Protein AF-A0A524KHN9-F1 (afdb_monomer)

Structure (mmCIF, N/CA/C/O backbone):
data_AF-A0A524KHN9-F1
#
_entry.id   AF-A0A524KHN9-F1
#
loop_
_atom_site.group_PDB
_atom_site.id
_atom_site.type_symbol
_atom_site.label_atom_id
_atom_site.label_alt_id
_atom_site.label_comp_id
_atom_site.label_asym_id
_atom_site.label_entity_id
_atom_site.label_seq_id
_atom_site.pdbx_PDB_ins_code
_atom_site.Cartn_x
_atom_site.Cartn_y
_atom_site.Cartn_z
_atom_site.occupancy
_atom_site.B_iso_or_equiv
_atom_site.auth_seq_id
_atom_site.auth_comp_id
_atom_site.auth_asym_id
_atom_site.auth_atom_id
_atom_site.pdbx_PDB_model_num
ATOM 1 N N . MET A 1 1 ? -9.307 0.986 15.082 1.00 82.25 1 MET A N 1
ATOM 2 C CA . MET A 1 1 ? -8.069 1.544 14.512 1.00 82.25 1 MET A CA 1
ATOM 3 C C . MET A 1 1 ? -7.538 0.582 13.464 1.00 82.25 1 MET A C 1
ATOM 5 O O . MET A 1 1 ? -7.336 -0.585 13.790 1.00 82.25 1 MET A O 1
ATOM 9 N N . ARG A 1 2 ? -7.388 1.041 12.221 1.00 91.31 2 ARG A N 1
ATOM 10 C CA . ARG A 1 2 ? -6.855 0.262 11.091 1.00 91.31 2 ARG A CA 1
ATOM 11 C C . ARG A 1 2 ? -5.414 0.688 10.827 1.00 91.31 2 ARG A C 1
ATOM 13 O O . ARG A 1 2 ? -5.099 1.869 10.933 1.00 91.31 2 ARG A O 1
ATOM 20 N N . HIS A 1 3 ? -4.550 -0.256 10.469 1.00 95.94 3 HIS A N 1
ATOM 21 C CA . HIS A 1 3 ? -3.172 0.040 10.072 1.00 95.94 3 HIS A CA 1
ATOM 22 C C . HIS A 1 3 ? -2.970 -0.357 8.617 1.00 95.94 3 HIS A C 1
ATOM 24 O O . HIS A 1 3 ? -3.174 -1.515 8.248 1.00 95.94 3 HIS A O 1
ATOM 30 N N . VAL A 1 4 ? -2.589 0.617 7.801 1.00 97.44 4 VAL A N 1
ATOM 31 C CA . VAL A 1 4 ? -2.214 0.446 6.405 1.00 97.44 4 VAL A CA 1
ATOM 32 C C . VAL A 1 4 ? -0.697 0.518 6.290 1.00 97.44 4 VAL A C 1
ATOM 34 O O . VAL A 1 4 ? -0.085 1.512 6.672 1.00 97.44 4 VAL A O 1
ATOM 37 N N . PHE A 1 5 ? -0.086 -0.525 5.747 1.00 96.56 5 PHE A N 1
ATOM 38 C CA . PHE A 1 5 ? 1.338 -0.551 5.440 1.00 96.56 5 PHE A CA 1
ATOM 39 C C . PHE A 1 5 ? 1.532 -0.472 3.933 1.00 96.56 5 PHE A C 1
ATOM 41 O O . PHE A 1 5 ? 0.926 -1.244 3.186 1.00 96.56 5 PHE A O 1
ATOM 48 N N . VAL A 1 6 ? 2.381 0.450 3.494 1.00 95.25 6 VAL A N 1
ATOM 49 C CA . VAL A 1 6 ? 2.719 0.633 2.084 1.00 95.25 6 VAL A CA 1
ATOM 50 C C . VAL A 1 6 ? 4.188 0.297 1.900 1.00 95.25 6 VAL A C 1
ATOM 52 O O . VAL A 1 6 ? 5.052 0.897 2.539 1.00 95.25 6 VAL A O 1
ATOM 55 N N . CYS A 1 7 ? 4.493 -0.660 1.021 1.00 91.94 7 CYS A N 1
ATOM 56 C CA . CYS A 1 7 ? 5.884 -0.957 0.713 1.00 91.94 7 CYS A CA 1
ATOM 57 C C . CYS A 1 7 ? 6.482 0.224 -0.057 1.00 91.94 7 CYS A C 1
ATOM 59 O O . CYS A 1 7 ? 6.121 0.483 -1.204 1.00 91.94 7 CYS A O 1
ATOM 61 N N . THR A 1 8 ? 7.431 0.917 0.557 1.00 88.25 8 THR A N 1
ATOM 62 C CA . THR A 1 8 ? 8.102 2.091 -0.008 1.00 88.25 8 THR A CA 1
ATOM 63 C C . THR A 1 8 ? 9.591 1.812 -0.200 1.00 88.25 8 THR A C 1
ATOM 65 O O . THR A 1 8 ? 10.412 2.711 -0.117 1.00 88.25 8 THR A O 1
ATOM 68 N N . THR A 1 9 ? 9.974 0.549 -0.402 1.00 83.00 9 THR A N 1
ATOM 69 C CA . THR A 1 9 ? 11.387 0.155 -0.576 1.00 83.00 9 THR A CA 1
ATOM 70 C C . THR A 1 9 ? 12.029 0.957 -1.698 1.00 83.00 9 THR A C 1
ATOM 72 O O . THR A 1 9 ? 11.509 0.905 -2.810 1.00 83.00 9 THR A O 1
ATOM 75 N N . GLU A 1 10 ? 13.142 1.641 -1.412 1.00 69.62 10 GLU A N 1
ATOM 76 C CA . GLU A 1 10 ? 13.840 2.592 -2.300 1.00 69.62 10 GLU A CA 1
ATOM 77 C C . GLU A 1 10 ? 13.164 3.965 -2.471 1.00 69.62 10 GLU A C 1
ATOM 79 O O . GLU A 1 10 ? 13.675 4.816 -3.197 1.00 69.62 10 GLU A O 1
ATOM 84 N N . TYR A 1 11 ? 12.057 4.231 -1.774 1.00 68.69 11 TYR A N 1
ATOM 85 C CA . TYR A 1 11 ? 11.446 5.556 -1.698 1.00 68.69 11 TYR A CA 1
ATOM 86 C C . TYR A 1 11 ? 12.080 6.378 -0.574 1.00 68.69 11 TYR A C 1
ATOM 88 O O . TYR A 1 11 ? 12.091 5.947 0.578 1.00 68.69 11 TYR A O 1
ATOM 96 N N . GLY A 1 12 ? 12.598 7.567 -0.891 1.00 60.94 12 GLY A N 1
ATOM 97 C CA . GLY A 1 12 ? 13.193 8.465 0.108 1.00 60.94 12 GLY A CA 1
ATOM 98 C C . GLY A 1 12 ? 14.474 7.940 0.778 1.00 60.94 12 GLY A C 1
ATOM 99 O O . GLY A 1 12 ? 14.914 8.516 1.771 1.00 60.94 12 GLY A O 1
ATOM 100 N N . ASP A 1 13 ? 15.083 6.865 0.256 1.00 61.19 13 ASP A N 1
ATOM 101 C CA . ASP A 1 13 ? 16.325 6.292 0.785 1.00 61.19 13 ASP A CA 1
ATOM 102 C C . ASP A 1 13 ? 17.510 7.275 0.683 1.00 61.19 13 ASP A C 1
ATOM 104 O O . ASP A 1 13 ? 17.705 7.990 -0.301 1.00 61.19 13 ASP A O 1
ATOM 108 N N . HIS A 1 14 ? 18.379 7.251 1.693 1.00 51.44 14 HIS A N 1
ATOM 109 C CA . HIS A 1 14 ? 19.582 8.090 1.782 1.00 51.44 14 HIS A CA 1
ATOM 110 C C . HIS A 1 14 ? 20.693 7.675 0.794 1.00 51.44 14 HIS A C 1
ATOM 112 O O . HIS A 1 14 ? 21.689 8.384 0.636 1.00 51.44 14 HIS A O 1
ATOM 118 N N . TRP A 1 15 ? 20.528 6.559 0.074 1.00 54.41 15 TRP A N 1
ATOM 119 C CA . TRP A 1 15 ? 21.420 6.147 -1.009 1.00 54.41 15 TRP A CA 1
ATOM 120 C C . TRP A 1 15 ? 20.982 6.769 -2.350 1.00 54.41 15 TRP A C 1
ATOM 122 O O . TRP A 1 15 ? 20.526 6.105 -3.287 1.00 54.41 15 TRP A O 1
ATOM 132 N N . SER A 1 16 ? 21.145 8.090 -2.445 1.00 56.38 16 SER A N 1
ATOM 133 C CA . SER A 1 16 ? 20.691 8.932 -3.566 1.00 56.38 16 SER A CA 1
ATOM 134 C C . SER A 1 16 ? 21.113 8.434 -4.958 1.00 56.38 16 SER A C 1
ATOM 136 O O . SER A 1 16 ? 20.368 8.570 -5.928 1.00 56.38 16 SER A O 1
ATOM 138 N N . LYS A 1 17 ? 22.284 7.794 -5.072 1.00 56.81 17 LYS A N 1
ATOM 139 C CA . LYS A 1 17 ? 22.826 7.298 -6.350 1.00 56.81 17 LYS A CA 1
ATOM 140 C C . LYS A 1 17 ? 22.075 6.085 -6.914 1.00 56.81 17 LYS A C 1
ATOM 142 O O . LYS A 1 17 ? 21.927 5.990 -8.131 1.00 56.81 17 LYS A O 1
ATOM 147 N N . THR A 1 18 ? 21.598 5.167 -6.068 1.00 58.97 18 THR A N 1
ATOM 148 C CA . THR A 1 18 ? 20.821 4.000 -6.544 1.00 58.97 18 THR A CA 1
ATOM 149 C C . THR A 1 18 ? 19.427 4.431 -6.943 1.00 58.97 18 THR A C 1
ATOM 151 O O . THR A 1 18 ? 18.998 4.032 -8.020 1.00 58.97 18 THR A O 1
ATOM 154 N N . ILE A 1 19 ? 18.776 5.300 -6.159 1.00 57.84 19 ILE A N 1
ATOM 155 C CA . ILE A 1 19 ? 17.464 5.860 -6.511 1.00 57.84 19 ILE A CA 1
ATOM 156 C C . ILE A 1 19 ? 17.533 6.565 -7.861 1.00 57.84 19 ILE A C 1
ATOM 158 O O . ILE A 1 19 ? 16.754 6.238 -8.744 1.00 57.84 19 ILE A O 1
ATOM 162 N N . ALA A 1 20 ? 18.491 7.475 -8.066 1.00 62.47 20 ALA A N 1
ATOM 163 C CA . ALA A 1 20 ? 18.591 8.230 -9.314 1.00 62.47 20 ALA A CA 1
ATOM 164 C C . ALA A 1 20 ? 18.790 7.318 -10.536 1.00 62.47 20 ALA A C 1
ATOM 166 O O . ALA A 1 20 ? 18.097 7.466 -11.540 1.00 62.47 20 ALA A O 1
ATOM 167 N N . LYS A 1 21 ? 19.686 6.325 -10.438 1.00 63.94 21 LYS A N 1
ATOM 168 C CA . LYS A 1 21 ? 19.916 5.342 -11.510 1.00 63.94 21 LYS A CA 1
ATOM 169 C C . LYS A 1 21 ? 18.649 4.544 -11.829 1.00 63.94 21 LYS A C 1
ATOM 171 O O . LYS A 1 21 ? 18.342 4.296 -12.991 1.00 63.94 21 LYS A O 1
ATOM 176 N N . LYS A 1 22 ? 17.921 4.147 -10.790 1.00 64.62 22 LYS A N 1
ATOM 177 C CA . LYS A 1 22 ? 16.726 3.313 -10.872 1.00 64.62 22 LYS A CA 1
ATOM 178 C C . LYS A 1 22 ? 15.488 4.081 -11.341 1.00 64.62 22 LYS A C 1
ATOM 180 O O . LYS A 1 22 ? 14.743 3.562 -12.161 1.00 64.62 22 LYS A O 1
ATOM 185 N N . ALA A 1 23 ? 15.297 5.317 -10.892 1.00 65.50 23 ALA A N 1
ATOM 186 C CA . ALA A 1 23 ? 14.248 6.215 -11.365 1.00 65.50 23 ALA A CA 1
ATOM 187 C C . ALA A 1 23 ? 14.487 6.627 -12.824 1.00 65.50 23 ALA A C 1
ATOM 189 O O . ALA A 1 23 ? 13.556 6.609 -13.622 1.00 65.50 23 ALA A O 1
ATOM 190 N N . ALA A 1 24 ? 15.739 6.905 -13.206 1.00 66.38 24 ALA A N 1
ATOM 191 C CA . AL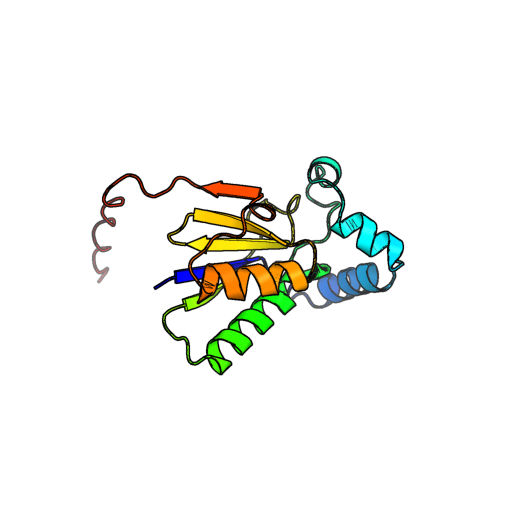A A 1 24 ? 16.101 7.152 -14.600 1.00 66.38 24 ALA A CA 1
ATOM 192 C C . ALA A 1 24 ? 15.819 5.932 -15.488 1.00 66.38 24 ALA A C 1
ATOM 194 O O . ALA A 1 24 ? 15.330 6.096 -16.599 1.00 66.38 24 ALA A O 1
ATOM 195 N N . GLN A 1 25 ? 16.067 4.714 -14.992 1.00 68.44 25 GLN A N 1
ATOM 196 C CA . GLN A 1 25 ? 15.710 3.488 -15.704 1.00 68.44 25 GLN A CA 1
ATOM 197 C C . GLN A 1 25 ? 14.197 3.399 -15.950 1.00 68.44 25 GLN A C 1
ATOM 199 O O . GLN A 1 25 ? 13.801 3.092 -17.065 1.00 68.44 25 GLN A O 1
ATOM 204 N N . VAL A 1 26 ? 13.363 3.716 -14.953 1.00 68.75 26 VAL A N 1
ATOM 205 C CA . VAL A 1 26 ? 11.894 3.738 -15.105 1.00 68.75 26 VAL A CA 1
ATOM 206 C C . VAL A 1 26 ? 11.432 4.840 -16.057 1.00 68.75 26 VAL A C 1
ATOM 208 O O . VAL A 1 26 ? 10.568 4.604 -16.897 1.00 68.75 26 VAL A O 1
ATOM 211 N N . ALA A 1 27 ? 12.009 6.037 -15.951 1.00 69.88 27 ALA A N 1
ATOM 212 C CA . ALA A 1 27 ? 11.663 7.175 -16.799 1.00 69.88 27 ALA A CA 1
ATOM 213 C C . ALA A 1 27 ? 12.094 6.982 -18.263 1.00 69.88 27 ALA A C 1
ATOM 215 O O . ALA A 1 27 ? 11.446 7.504 -19.163 1.00 69.88 27 ALA A O 1
ATOM 216 N N . ALA A 1 28 ? 13.172 6.231 -18.503 1.00 76.25 28 ALA A N 1
ATOM 217 C CA . ALA A 1 28 ? 13.667 5.911 -19.839 1.00 76.25 28 ALA A CA 1
ATOM 218 C C . ALA A 1 28 ? 12.878 4.787 -20.534 1.00 76.25 28 ALA A C 1
ATOM 220 O O . ALA A 1 28 ? 13.078 4.555 -21.726 1.00 76.25 28 ALA A O 1
ATOM 221 N N . MET A 1 29 ? 12.005 4.075 -19.814 1.00 74.88 29 MET A N 1
ATOM 222 C CA . MET A 1 29 ? 11.137 3.060 -20.409 1.00 74.88 29 MET A CA 1
ATOM 223 C C . MET A 1 29 ? 10.003 3.720 -21.187 1.00 74.88 29 MET A C 1
ATOM 225 O O . MET A 1 29 ? 9.421 4.714 -20.738 1.00 74.88 29 MET A O 1
ATOM 229 N N . SER A 1 30 ? 9.652 3.131 -22.333 1.00 80.69 30 SER A N 1
ATOM 230 C CA . SER A 1 30 ? 8.452 3.539 -23.056 1.00 80.69 30 SER A CA 1
ATOM 231 C C . SER A 1 30 ? 7.215 3.345 -22.172 1.00 80.69 30 SER A C 1
ATOM 233 O O . SER A 1 30 ? 7.207 2.539 -21.236 1.00 80.69 30 SER A O 1
ATOM 235 N N . GLU A 1 31 ? 6.158 4.108 -22.438 1.00 75.44 31 GLU A N 1
ATOM 236 C CA . GLU A 1 31 ? 4.893 3.950 -21.719 1.00 75.44 31 GLU A CA 1
ATOM 237 C C . GLU A 1 31 ? 4.319 2.538 -21.885 1.00 75.44 31 GLU A C 1
ATOM 239 O O . GLU A 1 31 ? 3.844 1.960 -20.909 1.00 75.44 31 GLU A O 1
ATOM 244 N N . GLU A 1 32 ? 4.456 1.959 -23.080 1.00 76.25 32 GLU A N 1
ATOM 245 C CA . GLU A 1 32 ? 4.062 0.582 -23.376 1.00 76.25 32 GLU A CA 1
ATOM 246 C C . GLU A 1 32 ? 4.868 -0.427 -22.550 1.00 76.25 32 GLU A C 1
ATOM 248 O O . GLU A 1 32 ? 4.283 -1.295 -21.904 1.00 76.25 32 GLU A O 1
ATOM 253 N N . ASP A 1 33 ? 6.196 -0.283 -22.493 1.00 72.88 33 ASP A N 1
ATOM 254 C CA . ASP A 1 33 ? 7.042 -1.160 -21.684 1.00 72.88 33 ASP A CA 1
ATOM 255 C C . ASP A 1 33 ? 6.676 -1.037 -20.208 1.00 72.88 33 ASP A C 1
ATOM 257 O O . ASP A 1 33 ? 6.440 -2.041 -19.539 1.00 72.88 33 ASP A O 1
ATOM 261 N N . ARG A 1 34 ? 6.556 0.190 -19.687 1.00 71.94 34 ARG A N 1
ATOM 262 C CA . ARG A 1 34 ? 6.160 0.432 -18.295 1.00 71.94 34 ARG A CA 1
ATOM 263 C C . ARG A 1 34 ? 4.802 -0.203 -17.988 1.00 71.94 34 ARG A C 1
ATOM 265 O O . ARG A 1 34 ? 4.678 -0.888 -16.975 1.00 71.94 34 ARG A O 1
ATOM 272 N N . ALA A 1 35 ? 3.812 -0.034 -18.862 1.00 73.38 35 ALA A N 1
ATOM 273 C CA . ALA A 1 35 ? 2.492 -0.640 -18.713 1.00 73.38 35 ALA A CA 1
ATOM 274 C C . ALA A 1 35 ? 2.557 -2.174 -18.744 1.00 73.38 35 ALA A C 1
ATOM 276 O O . ALA A 1 35 ? 1.941 -2.839 -17.907 1.00 73.38 35 ALA A O 1
ATOM 277 N N . LYS A 1 36 ? 3.350 -2.751 -19.651 1.00 71.75 36 LYS A N 1
ATOM 278 C CA . LYS A 1 36 ? 3.587 -4.195 -19.733 1.00 71.75 36 LYS A CA 1
ATOM 279 C C . LYS A 1 36 ? 4.230 -4.734 -18.457 1.00 71.75 36 LYS A C 1
ATOM 281 O O . LYS A 1 36 ? 3.768 -5.735 -17.928 1.00 71.75 36 LYS A O 1
ATOM 286 N N . PHE A 1 37 ? 5.231 -4.047 -17.910 1.00 69.75 37 PHE A N 1
ATOM 287 C CA . PHE A 1 37 ? 5.861 -4.434 -16.646 1.00 69.75 37 PHE A CA 1
ATOM 288 C C . PHE A 1 37 ? 4.911 -4.327 -15.447 1.00 69.75 37 PHE A C 1
ATOM 290 O O . PHE A 1 37 ? 4.930 -5.206 -14.593 1.00 69.75 37 PHE A O 1
ATOM 297 N N . MET A 1 38 ? 4.067 -3.292 -15.373 1.00 70.06 38 MET A N 1
ATOM 298 C CA . MET A 1 38 ? 3.093 -3.138 -14.278 1.00 70.06 38 MET A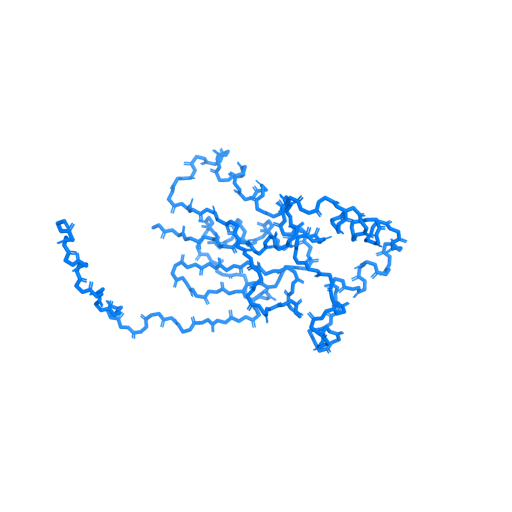 CA 1
ATOM 299 C C . MET A 1 38 ? 1.946 -4.157 -14.359 1.00 70.06 38 MET A C 1
ATOM 301 O O . MET A 1 38 ? 1.425 -4.597 -13.331 1.00 70.06 38 MET A O 1
ATOM 305 N N . SER A 1 39 ? 1.560 -4.550 -15.575 1.00 71.44 39 SER A N 1
ATOM 306 C CA . SER A 1 39 ? 0.501 -5.533 -15.833 1.00 71.44 39 SER A CA 1
ATOM 307 C C . SER A 1 39 ? 0.991 -6.983 -15.876 1.00 71.44 39 SER A C 1
ATOM 309 O O . SER A 1 39 ? 0.160 -7.891 -15.781 1.00 71.44 39 SER A O 1
ATOM 311 N N . ALA A 1 40 ? 2.308 -7.213 -15.944 1.00 68.38 40 ALA A N 1
ATOM 312 C CA . ALA A 1 40 ? 2.900 -8.543 -16.020 1.00 68.38 40 ALA A CA 1
ATOM 313 C C . ALA A 1 40 ? 2.443 -9.441 -14.853 1.00 68.38 40 ALA A C 1
ATOM 315 O O . ALA A 1 40 ? 2.239 -8.974 -13.727 1.00 68.38 40 ALA A O 1
ATOM 316 N N . PRO A 1 41 ? 2.213 -10.739 -15.091 1.00 69.69 41 PRO A N 1
ATOM 317 C CA . PRO A 1 41 ? 1.848 -11.672 -14.036 1.00 69.69 41 PRO A CA 1
ATOM 318 C C . PRO A 1 41 ? 3.024 -11.900 -13.076 1.00 69.69 41 PRO A C 1
ATOM 320 O O . PRO A 1 41 ? 4.190 -11.821 -13.452 1.00 69.69 41 PRO A O 1
ATOM 323 N N . ALA A 1 42 ? 2.725 -12.248 -11.822 1.00 66.69 42 ALA A N 1
ATOM 324 C CA . ALA A 1 42 ? 3.733 -12.424 -10.771 1.00 66.69 42 ALA A CA 1
ATOM 325 C C . ALA A 1 42 ? 4.848 -13.427 -11.133 1.00 66.69 42 ALA A C 1
ATOM 327 O O . ALA A 1 42 ? 5.991 -13.279 -10.706 1.00 66.69 42 ALA A O 1
ATOM 328 N N . GLN A 1 43 ? 4.533 -14.429 -11.953 1.00 66.44 43 GLN A N 1
ATOM 329 C CA . GLN A 1 43 ? 5.466 -15.439 -12.451 1.00 66.44 43 GLN A CA 1
ATOM 330 C C . GLN A 1 43 ? 6.562 -14.845 -13.348 1.00 66.44 43 GLN A C 1
ATOM 332 O O . GLN A 1 43 ? 7.682 -15.344 -13.349 1.00 66.44 43 GLN A O 1
ATOM 337 N N . GLU A 1 44 ? 6.277 -13.760 -14.067 1.00 63.84 44 GLU A N 1
ATOM 338 C CA . GLU A 1 44 ? 7.269 -13.056 -14.893 1.00 63.84 44 GLU A CA 1
ATOM 339 C C . GLU A 1 44 ? 8.195 -12.164 -14.050 1.00 63.84 44 GLU A C 1
ATOM 341 O O . GLU A 1 44 ? 9.265 -11.756 -14.498 1.00 63.84 44 GLU A O 1
ATOM 346 N N . HIS A 1 45 ? 7.845 -11.941 -12.781 1.00 60.53 45 HIS A N 1
ATOM 347 C CA . HIS A 1 45 ? 8.681 -11.265 -11.791 1.00 60.53 45 HIS A CA 1
ATOM 348 C C . HIS A 1 45 ? 9.475 -12.244 -10.895 1.00 60.53 45 HIS A C 1
ATOM 350 O O . HIS A 1 45 ? 10.062 -11.825 -9.892 1.00 60.53 45 HIS A O 1
ATOM 356 N N . ALA A 1 46 ? 9.504 -13.541 -11.235 1.00 48.44 46 ALA A N 1
ATOM 357 C CA . ALA 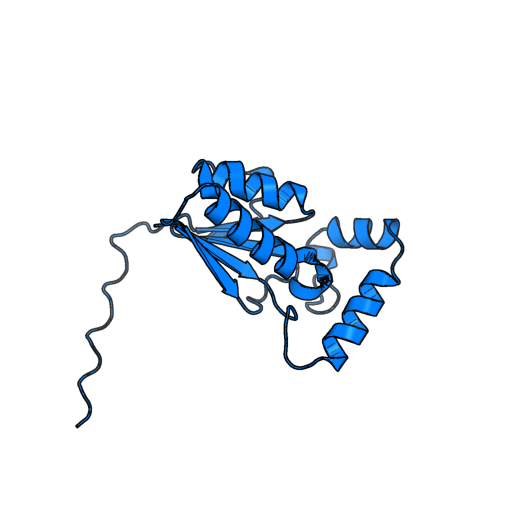A 1 46 ? 10.011 -14.620 -10.377 1.00 48.44 46 ALA A CA 1
ATOM 358 C C . ALA A 1 46 ? 11.505 -14.537 -10.018 1.00 48.44 46 ALA A C 1
ATOM 360 O O . ALA A 1 46 ? 11.900 -15.050 -8.976 1.00 48.44 46 ALA A O 1
ATOM 361 N N . ASP A 1 47 ? 12.334 -13.837 -10.796 1.00 53.31 47 ASP A N 1
ATOM 362 C CA . ASP A 1 47 ? 13.762 -13.682 -10.478 1.00 53.31 47 ASP A CA 1
ATOM 363 C C . ASP A 1 47 ? 14.062 -12.671 -9.359 1.00 53.31 47 ASP A C 1
ATOM 365 O O . ASP A 1 47 ? 15.215 -12.287 -9.166 1.00 53.31 47 ASP A O 1
ATOM 369 N N . GLY A 1 48 ? 13.040 -12.215 -8.621 1.00 45.12 48 GLY A N 1
ATOM 370 C CA . GLY A 1 48 ? 13.146 -11.512 -7.330 1.00 45.12 48 GLY A CA 1
ATOM 371 C C . GLY A 1 48 ? 13.746 -10.098 -7.368 1.00 45.12 48 GLY A C 1
ATOM 372 O O . GLY A 1 48 ? 13.462 -9.290 -6.486 1.00 45.12 48 GLY A O 1
ATOM 373 N N . HIS A 1 49 ? 14.514 -9.795 -8.414 1.00 49.28 49 HIS A N 1
ATOM 374 C CA . HIS A 1 49 ? 15.261 -8.566 -8.673 1.00 49.28 49 HIS A CA 1
ATOM 375 C C . HIS A 1 49 ? 15.042 -8.021 -10.097 1.00 49.28 49 HIS A C 1
ATOM 377 O O . HIS A 1 49 ? 15.571 -6.963 -10.428 1.00 49.28 49 HIS A O 1
ATOM 383 N N . ARG A 1 50 ? 14.286 -8.732 -10.953 1.00 47.84 50 ARG A N 1
ATOM 384 C CA . ARG A 1 50 ? 13.934 -8.271 -12.314 1.00 47.84 50 ARG A CA 1
ATOM 385 C C . ARG A 1 50 ? 12.666 -7.403 -12.367 1.00 47.84 50 ARG A C 1
ATOM 387 O O . ARG A 1 50 ? 12.402 -6.801 -13.400 1.00 47.84 50 ARG A O 1
ATOM 394 N N . GLY A 1 51 ? 11.900 -7.318 -11.277 1.00 54.41 51 GLY A N 1
ATOM 395 C CA . GLY A 1 51 ? 10.771 -6.392 -11.139 1.00 54.41 51 GLY A CA 1
ATOM 396 C C . GLY A 1 51 ? 11.197 -5.074 -10.495 1.00 54.41 51 GLY A C 1
ATOM 397 O O . GLY A 1 51 ? 12.109 -5.054 -9.669 1.00 54.41 51 GLY A O 1
ATOM 398 N N . LEU A 1 52 ? 10.541 -3.971 -10.858 1.00 62.97 52 LEU A N 1
ATOM 399 C CA . LEU A 1 52 ? 10.752 -2.694 -10.182 1.00 62.97 52 LEU A CA 1
ATOM 400 C C . LEU A 1 52 ? 10.281 -2.801 -8.723 1.00 62.97 52 LEU A C 1
ATOM 402 O O . LEU A 1 52 ? 9.179 -3.276 -8.444 1.00 62.97 52 LEU A O 1
ATOM 406 N N . HIS A 1 53 ? 11.115 -2.362 -7.781 1.00 77.44 53 HIS A N 1
ATOM 407 C CA . HIS A 1 53 ? 10.747 -2.309 -6.370 1.00 77.44 53 HIS A CA 1
ATOM 408 C C . HIS A 1 53 ? 9.586 -1.326 -6.166 1.00 77.44 53 HIS A C 1
ATOM 410 O O . HIS A 1 53 ? 9.387 -0.393 -6.948 1.00 77.44 53 HIS A O 1
ATOM 416 N N . CYS A 1 54 ? 8.807 -1.516 -5.097 1.00 83.06 54 CYS A N 1
ATOM 417 C CA . CYS A 1 54 ? 7.606 -0.709 -4.874 1.00 83.06 54 CYS A CA 1
ATOM 418 C C . CYS A 1 54 ? 7.920 0.798 -4.817 1.00 83.06 54 CYS A C 1
ATOM 420 O O . CYS A 1 54 ? 7.153 1.587 -5.349 1.00 83.06 54 CYS A O 1
ATOM 422 N N . GLY A 1 55 ? 9.058 1.219 -4.254 1.00 77.06 55 GLY A N 1
ATOM 423 C CA . GLY A 1 55 ? 9.456 2.632 -4.240 1.00 77.06 55 GLY A CA 1
ATOM 424 C C . GLY A 1 55 ? 9.990 3.175 -5.569 1.00 77.06 55 GLY A C 1
ATOM 425 O O . GLY A 1 55 ? 10.022 4.387 -5.732 1.00 77.06 55 GLY A O 1
ATOM 426 N N . GLN A 1 56 ? 10.349 2.323 -6.537 1.00 74.94 56 GLN A N 1
ATOM 427 C CA . GLN A 1 56 ? 10.692 2.757 -7.902 1.00 74.94 56 GLN A CA 1
ATOM 428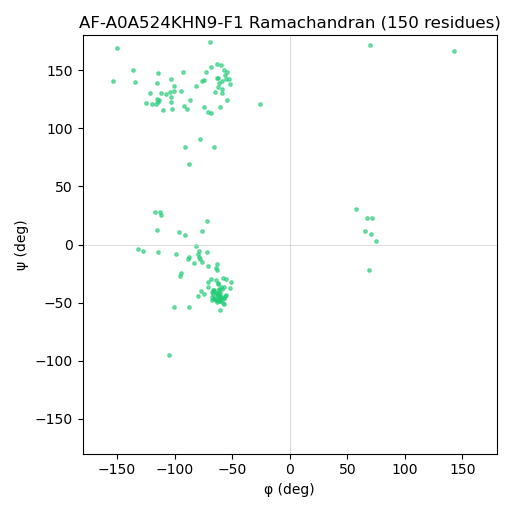 C C . GLN A 1 56 ? 9.465 2.952 -8.796 1.00 74.94 56 GLN A C 1
ATOM 430 O O . GLN A 1 56 ? 9.580 3.510 -9.883 1.00 74.94 56 GLN A O 1
ATOM 435 N N . THR A 1 57 ? 8.321 2.411 -8.385 1.00 78.00 57 THR A N 1
ATOM 436 C CA . THR A 1 57 ? 7.063 2.480 -9.127 1.00 78.00 57 THR A CA 1
ATOM 437 C C . THR A 1 57 ? 6.151 3.494 -8.459 1.00 78.00 57 THR A C 1
ATOM 439 O O . THR A 1 57 ? 6.269 4.684 -8.725 1.00 78.00 57 THR A O 1
ATOM 442 N N . MET A 1 58 ? 5.258 3.046 -7.578 1.00 86.12 58 MET A N 1
ATOM 443 C CA . MET A 1 58 ? 4.184 3.888 -7.040 1.00 86.12 58 MET A CA 1
ATOM 444 C C . MET A 1 58 ? 4.117 3.893 -5.513 1.00 86.12 58 MET A C 1
ATOM 446 O O . MET A 1 58 ? 3.342 4.649 -4.948 1.00 86.12 58 MET A O 1
ATOM 450 N N . GLY A 1 59 ? 4.916 3.084 -4.814 1.00 89.50 59 GLY A N 1
ATOM 451 C CA . GLY A 1 59 ? 4.811 2.876 -3.366 1.00 89.50 59 GLY A CA 1
ATOM 452 C C . GLY A 1 59 ? 4.886 4.170 -2.559 1.00 89.50 59 GLY A C 1
ATOM 453 O O . GLY A 1 59 ? 4.073 4.384 -1.666 1.00 89.50 59 GLY A O 1
ATOM 454 N N . GLY A 1 60 ? 5.809 5.065 -2.909 1.00 89.69 60 GLY A N 1
ATOM 455 C CA . GLY A 1 60 ? 5.897 6.380 -2.274 1.00 89.69 60 GLY A CA 1
ATOM 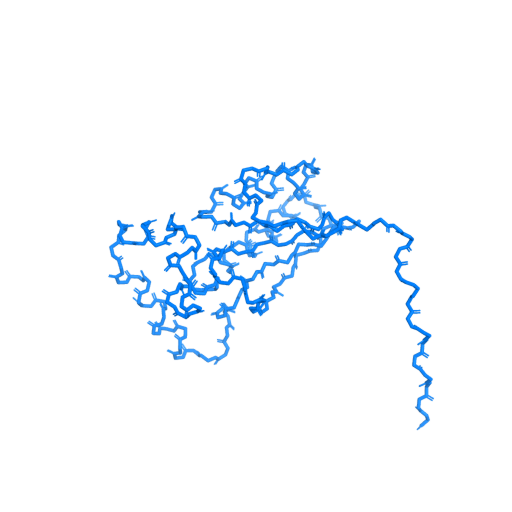456 C C . GLY A 1 60 ? 4.703 7.286 -2.552 1.00 89.69 60 GLY A C 1
ATOM 457 O O . GLY A 1 60 ? 4.124 7.838 -1.622 1.00 89.69 60 GLY A O 1
ATOM 458 N N . GLY A 1 61 ? 4.277 7.361 -3.817 1.00 90.88 61 GLY A N 1
ATOM 459 C CA . GLY A 1 61 ? 3.096 8.134 -4.207 1.00 90.88 61 GLY A CA 1
ATOM 460 C C . GLY A 1 61 ? 1.817 7.627 -3.537 1.00 90.88 61 GLY A C 1
ATOM 461 O O . GLY A 1 61 ? 1.016 8.424 -3.064 1.00 90.88 61 GLY A O 1
ATOM 462 N N . ILE A 1 62 ? 1.652 6.306 -3.406 1.00 95.69 62 ILE A N 1
ATOM 463 C CA . ILE A 1 62 ? 0.536 5.691 -2.671 1.00 95.69 62 ILE A CA 1
ATOM 464 C C . ILE A 1 62 ? 0.572 6.107 -1.196 1.00 95.69 62 ILE A C 1
ATOM 466 O O . ILE A 1 62 ? -0.459 6.479 -0.639 1.00 95.69 62 ILE A O 1
ATOM 470 N N . TYR A 1 63 ? 1.748 6.053 -0.564 1.00 95.62 63 TYR A N 1
ATOM 471 C CA . TYR A 1 63 ? 1.923 6.433 0.838 1.00 95.62 63 TYR A CA 1
ATOM 472 C C . TYR A 1 63 ? 1.539 7.899 1.095 1.00 95.62 63 TYR A C 1
ATOM 474 O O . TYR A 1 63 ? 0.780 8.184 2.024 1.00 95.62 63 TYR A O 1
ATOM 482 N N . GLU A 1 64 ? 2.027 8.821 0.266 1.00 94.81 64 GLU A N 1
ATOM 483 C CA . GLU A 1 64 ? 1.720 10.251 0.377 1.00 94.81 64 GLU A CA 1
ATOM 484 C C . GLU A 1 64 ? 0.246 10.539 0.105 1.00 94.81 64 GLU A C 1
ATOM 486 O O . GLU A 1 64 ? -0.407 11.201 0.913 1.00 94.81 64 GLU A O 1
ATOM 491 N N . MET A 1 65 ? -0.298 9.965 -0.971 1.00 96.94 65 MET A N 1
ATOM 492 C CA . MET A 1 65 ? -1.706 10.107 -1.329 1.00 96.94 65 MET A CA 1
ATOM 493 C C . MET A 1 65 ? -2.621 9.634 -0.196 1.00 96.94 65 MET A C 1
ATOM 495 O O . MET A 1 65 ? -3.567 10.331 0.158 1.00 96.94 65 MET A O 1
ATOM 499 N N . TYR A 1 66 ? -2.352 8.472 0.407 1.00 97.94 66 TYR A N 1
ATOM 500 C CA . TYR A 1 66 ? -3.179 7.959 1.502 1.00 97.94 66 TYR A CA 1
ATOM 501 C C . TYR A 1 66 ? -3.147 8.883 2.719 1.00 97.94 66 TYR A C 1
ATOM 503 O O . TYR A 1 66 ? -4.201 9.179 3.276 1.00 97.94 66 TYR A O 1
ATOM 511 N N . GLN A 1 67 ? -1.966 9.360 3.125 1.00 96.38 67 GLN A N 1
ATOM 512 C CA . GLN A 1 67 ? -1.859 10.298 4.246 1.00 96.38 67 GLN A CA 1
ATOM 513 C C . GLN A 1 67 ? -2.628 11.592 3.977 1.00 96.38 67 GLN A C 1
ATOM 515 O O . GLN A 1 67 ? -3.424 12.010 4.818 1.00 96.38 67 GLN A O 1
ATOM 520 N N . GLN A 1 68 ? -2.426 12.189 2.799 1.00 96.69 68 GLN A N 1
ATOM 521 C CA . GLN A 1 68 ? -3.093 13.427 2.409 1.00 96.69 68 GLN A CA 1
ATOM 522 C C . GLN A 1 68 ? -4.616 13.264 2.441 1.00 96.69 68 GLN A C 1
ATOM 524 O O . GLN A 1 68 ? -5.313 14.046 3.079 1.00 96.69 68 GLN A O 1
ATOM 529 N N . ARG A 1 69 ? -5.139 12.214 1.805 1.00 97.44 69 ARG A N 1
ATOM 530 C CA . ARG A 1 69 ? -6.585 11.981 1.695 1.00 97.44 69 ARG A CA 1
ATOM 531 C C . ARG A 1 69 ? -7.244 11.699 3.042 1.00 97.44 69 ARG A C 1
ATOM 533 O O . ARG A 1 69 ? -8.344 12.182 3.295 1.00 97.44 69 ARG A O 1
ATOM 540 N N . LEU A 1 70 ? -6.583 10.948 3.923 1.00 97.06 70 LEU A N 1
ATOM 541 C CA . LEU A 1 70 ? -7.089 10.706 5.279 1.00 97.06 70 LEU A CA 1
ATOM 542 C C . LEU A 1 70 ? -7.102 11.994 6.109 1.00 97.06 70 LEU A C 1
ATOM 544 O O . LEU A 1 70 ? -8.067 12.241 6.832 1.00 97.06 70 LEU A O 1
ATOM 548 N N . GLN A 1 71 ? -6.075 12.835 5.963 1.00 96.69 71 GLN A N 1
ATOM 549 C CA . GLN A 1 71 ? -6.019 14.144 6.607 1.00 96.69 71 GLN A CA 1
ATOM 550 C C . GLN A 1 71 ? -7.134 15.072 6.103 1.00 96.69 71 GLN A C 1
ATOM 552 O O . GLN A 1 71 ? -7.835 15.669 6.918 1.00 96.69 71 GLN A O 1
ATOM 557 N N . GLU A 1 72 ? -7.331 15.165 4.786 1.00 96.50 72 GLU A N 1
ATOM 558 C CA . GLU A 1 72 ? -8.401 15.955 4.157 1.00 96.50 72 GLU A CA 1
ATOM 559 C C . GLU A 1 72 ? -9.797 15.496 4.602 1.00 96.50 72 GLU A C 1
ATOM 561 O O . GLU A 1 72 ? -10.682 16.320 4.824 1.00 96.50 72 GLU A O 1
ATOM 566 N N . ALA A 1 73 ? -9.984 14.188 4.788 1.00 95.00 73 ALA A N 1
ATOM 567 C CA . ALA A 1 73 ? -11.228 13.604 5.280 1.00 95.00 73 ALA A CA 1
ATOM 568 C C . ALA A 1 73 ? -11.411 13.715 6.810 1.00 95.00 73 ALA A C 1
ATOM 570 O O . ALA A 1 73 ? -12.461 13.329 7.325 1.00 95.00 73 ALA A O 1
ATOM 571 N N . GLY A 1 74 ? -10.412 14.209 7.553 1.00 96.44 74 GLY A N 1
ATOM 572 C CA . GLY A 1 74 ? -10.452 14.290 9.017 1.00 96.44 74 GLY A CA 1
ATOM 573 C C . GLY A 1 74 ? -10.447 12.926 9.721 1.00 96.44 74 GLY A C 1
ATOM 574 O O . GLY A 1 74 ? -10.910 12.818 10.857 1.00 96.44 74 GLY A O 1
ATOM 575 N N . ILE A 1 75 ? -9.947 11.880 9.057 1.00 95.50 75 ILE A N 1
ATOM 576 C CA . ILE A 1 75 ? -9.921 10.505 9.567 1.00 95.50 75 ILE A CA 1
ATOM 577 C C . ILE A 1 75 ? -8.625 10.284 10.349 1.00 95.50 75 ILE A C 1
ATOM 579 O O .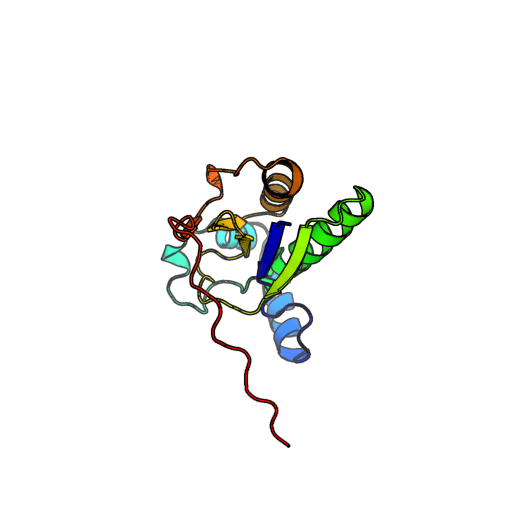 ILE A 1 75 ? -7.532 10.328 9.790 1.00 95.50 75 ILE A O 1
ATOM 583 N N . SER A 1 76 ? -8.746 10.019 11.651 1.00 93.06 76 SER A N 1
ATOM 584 C CA . SER A 1 76 ? -7.607 9.847 12.567 1.00 93.06 76 SER A CA 1
ATOM 585 C C . SER A 1 76 ? -7.472 8.438 13.151 1.00 93.06 76 SER A C 1
ATOM 587 O O . SER A 1 76 ? -6.483 8.138 13.816 1.00 93.06 76 SER A O 1
ATOM 589 N N . ASP A 1 77 ? -8.430 7.543 12.896 1.00 93.06 77 ASP A N 1
ATOM 590 C CA . ASP A 1 77 ? -8.419 6.155 13.373 1.00 93.06 77 ASP A CA 1
ATOM 591 C C . ASP A 1 77 ? -7.761 5.172 12.384 1.00 93.06 77 ASP A C 1
ATOM 593 O O . ASP A 1 77 ? -7.782 3.950 12.593 1.00 93.06 77 ASP A O 1
ATOM 597 N N . VAL A 1 78 ? -7.137 5.703 11.330 1.00 96.44 78 VAL A N 1
ATOM 598 C CA . VAL A 1 78 ? -6.324 4.974 10.357 1.00 96.44 78 VAL A CA 1
ATOM 599 C C . VAL A 1 78 ? -4.882 5.459 10.451 1.00 96.44 78 VAL A C 1
ATOM 601 O O . VAL A 1 78 ? -4.602 6.643 10.290 1.00 96.44 78 VAL A O 1
ATOM 604 N N . VAL A 1 79 ? -3.953 4.530 10.658 1.00 96.25 79 VAL A N 1
ATOM 605 C CA . VAL A 1 79 ? -2.514 4.806 10.608 1.00 96.25 79 VAL A CA 1
ATOM 606 C C . VAL A 1 79 ? -1.967 4.295 9.286 1.00 96.25 79 VAL A C 1
ATOM 608 O O . VAL A 1 79 ? -2.152 3.124 8.956 1.00 96.25 79 VAL A O 1
ATOM 611 N N . VAL A 1 80 ? -1.269 5.150 8.543 1.00 97.06 80 VAL A N 1
ATOM 612 C CA . VAL A 1 80 ? -0.520 4.756 7.345 1.00 97.06 80 VAL A CA 1
ATOM 613 C C . VAL A 1 80 ? 0.960 4.722 7.701 1.00 97.06 80 VAL A C 1
ATOM 615 O O . VAL A 1 80 ? 1.475 5.652 8.317 1.00 97.06 80 VAL A O 1
ATOM 618 N N . SER A 1 81 ? 1.663 3.650 7.349 1.00 95.81 81 SER A N 1
ATOM 619 C CA . SER A 1 81 ? 3.099 3.535 7.602 1.00 95.81 81 SER A CA 1
ATOM 620 C C . SER A 1 81 ? 3.851 3.024 6.381 1.00 95.81 81 SER A C 1
ATOM 622 O O . SER A 1 81 ? 3.377 2.100 5.713 1.00 95.81 81 SER A O 1
ATOM 624 N N . PRO A 1 82 ? 5.040 3.579 6.101 1.00 93.25 82 PRO A N 1
ATOM 625 C CA . PRO A 1 82 ? 5.928 3.009 5.109 1.00 93.25 82 PRO A CA 1
ATOM 626 C C . PRO A 1 82 ? 6.546 1.720 5.661 1.00 93.25 82 PRO A C 1
ATOM 628 O O . PRO A 1 82 ? 6.801 1.597 6.863 1.00 93.25 82 PRO A O 1
ATOM 631 N N . ASN A 1 83 ? 6.829 0.756 4.791 1.00 90.75 83 ASN A N 1
ATOM 632 C CA . ASN A 1 83 ? 7.612 -0.421 5.146 1.00 90.75 83 ASN A CA 1
ATOM 633 C C . ASN A 1 83 ? 8.654 -0.769 4.081 1.00 90.75 83 ASN A C 1
ATOM 635 O O . ASN A 1 83 ? 8.467 -0.558 2.881 1.00 90.75 83 ASN A O 1
ATOM 639 N N . ALA A 1 84 ? 9.754 -1.360 4.544 1.00 86.50 84 ALA A N 1
ATOM 640 C CA . ALA A 1 84 ? 10.745 -1.984 3.683 1.00 86.50 84 ALA A CA 1
ATOM 641 C C . ALA A 1 84 ? 10.191 -3.261 3.029 1.00 86.50 84 ALA A C 1
ATOM 643 O O . ALA A 1 84 ? 9.082 -3.720 3.321 1.00 86.50 84 ALA A O 1
ATOM 644 N N . CYS A 1 85 ? 10.984 -3.843 2.137 1.00 85.75 85 CYS A N 1
ATOM 645 C CA . CYS A 1 85 ? 10.579 -4.981 1.336 1.00 85.75 85 CYS A CA 1
ATOM 646 C C . CYS A 1 85 ? 10.258 -6.181 2.230 1.00 85.75 85 CYS A C 1
ATOM 648 O O . CYS A 1 85 ? 11.047 -6.569 3.087 1.00 85.75 85 CYS A O 1
ATOM 650 N N . ILE A 1 86 ? 9.144 -6.840 1.922 1.00 85.44 86 ILE A N 1
ATOM 651 C CA . ILE A 1 86 ? 8.649 -8.041 2.607 1.00 85.44 86 ILE A CA 1
ATOM 652 C C . ILE A 1 86 ? 8.691 -9.290 1.710 1.00 85.44 86 ILE A C 1
ATOM 654 O O . ILE A 1 86 ? 7.867 -10.192 1.836 1.00 85.44 86 ILE A O 1
ATOM 658 N N . ALA A 1 87 ? 9.619 -9.317 0.751 1.00 84.38 87 ALA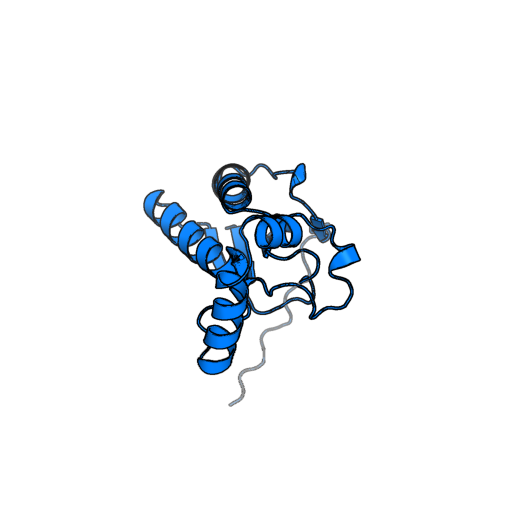 A N 1
ATOM 659 C CA . ALA A 1 87 ? 9.795 -10.387 -0.234 1.00 84.38 87 ALA A CA 1
ATOM 660 C C . ALA A 1 87 ? 8.540 -10.676 -1.088 1.00 84.38 87 ALA A C 1
ATOM 662 O O . ALA A 1 87 ? 8.320 -11.798 -1.530 1.00 84.38 87 ALA A O 1
ATOM 663 N N . GLN A 1 88 ? 7.719 -9.651 -1.341 1.00 85.31 88 GLN A N 1
ATOM 664 C CA . GLN A 1 88 ? 6.534 -9.723 -2.211 1.00 85.31 88 GLN A CA 1
ATOM 665 C C . GLN A 1 88 ? 6.697 -8.905 -3.503 1.00 85.31 88 GLN A C 1
ATOM 667 O O . GLN A 1 88 ? 5.712 -8.478 -4.094 1.00 85.31 88 GLN A O 1
ATOM 672 N N . HIS A 1 89 ? 7.931 -8.668 -3.961 1.00 80.69 89 HIS A N 1
ATOM 673 C CA . HIS A 1 89 ? 8.198 -7.835 -5.143 1.00 80.69 89 HIS A CA 1
ATOM 674 C C . HIS A 1 89 ? 7.510 -8.320 -6.418 1.00 80.69 89 HIS A C 1
ATOM 676 O O . HIS A 1 89 ? 7.153 -7.498 -7.253 1.00 80.69 89 HIS A O 1
ATOM 682 N N . ALA A 1 90 ? 7.269 -9.627 -6.541 1.00 78.25 90 ALA A N 1
ATOM 683 C CA . ALA A 1 90 ? 6.534 -10.190 -7.667 1.00 78.25 90 ALA A CA 1
ATOM 684 C C . ALA A 1 90 ? 5.076 -9.702 -7.766 1.00 78.25 90 ALA A C 1
ATOM 686 O O . ALA A 1 90 ? 4.450 -9.825 -8.812 1.00 78.25 90 ALA A O 1
ATOM 687 N N . TYR A 1 91 ? 4.547 -9.129 -6.684 1.00 81.12 91 TYR A N 1
ATOM 688 C CA . TYR A 1 91 ? 3.213 -8.541 -6.594 1.00 81.12 91 TYR A CA 1
ATOM 689 C C . TYR A 1 91 ? 3.272 -7.025 -6.356 1.00 81.12 91 TYR A C 1
ATOM 691 O O . TYR A 1 91 ? 2.265 -6.428 -5.986 1.00 81.12 91 TYR A O 1
ATOM 699 N N . GLY A 1 92 ? 4.448 -6.406 -6.524 1.00 77.44 92 GLY A N 1
ATOM 700 C CA . GLY A 1 92 ? 4.646 -4.971 -6.337 1.00 77.44 92 GLY A CA 1
ATOM 701 C C . GLY A 1 92 ? 3.797 -4.143 -7.313 1.00 77.44 92 GLY A C 1
ATOM 702 O O . GLY A 1 92 ? 3.694 -4.507 -8.479 1.00 77.44 92 GLY A O 1
ATOM 703 N N . CYS A 1 93 ? 3.176 -3.039 -6.893 1.00 88.62 93 CYS A N 1
ATOM 704 C CA . CYS A 1 93 ? 3.191 -2.453 -5.546 1.00 88.62 93 CYS A CA 1
ATOM 705 C C . CYS A 1 93 ? 2.303 -3.213 -4.548 1.00 88.62 93 CYS A C 1
ATOM 707 O O . CYS A 1 93 ? 1.188 -3.595 -4.884 1.00 88.62 93 CYS A O 1
ATOM 709 N N . VAL A 1 94 ? 2.767 -3.368 -3.300 1.00 91.69 94 VAL A N 1
ATOM 710 C CA . VAL A 1 94 ? 2.014 -4.068 -2.242 1.00 91.69 94 VAL A CA 1
ATOM 711 C C . VAL A 1 94 ? 1.547 -3.107 -1.151 1.00 91.69 94 VAL A C 1
ATOM 713 O O . VAL A 1 94 ? 2.353 -2.357 -0.592 1.00 91.69 94 VAL A O 1
ATOM 716 N N . VAL A 1 95 ? 0.255 -3.190 -0.818 1.00 95.50 95 VAL A N 1
ATOM 717 C CA . VAL A 1 95 ? -0.382 -2.503 0.319 1.00 95.50 95 VAL A CA 1
ATOM 718 C C . VAL A 1 95 ? -1.017 -3.542 1.239 1.00 95.50 95 VAL A C 1
ATOM 720 O O . VAL A 1 95 ? -1.754 -4.408 0.775 1.00 95.50 95 VAL A O 1
ATOM 723 N N . MET A 1 96 ? -0.756 -3.465 2.543 1.00 96.00 96 MET A N 1
ATOM 724 C CA . MET A 1 96 ? -1.298 -4.394 3.542 1.00 96.00 96 MET A CA 1
ATOM 725 C C . MET A 1 96 ? -2.222 -3.662 4.504 1.00 96.00 96 MET A C 1
ATOM 727 O O . MET A 1 96 ? -1.891 -2.570 4.961 1.00 96.00 96 MET A O 1
ATOM 731 N N . ILE A 1 97 ? -3.348 -4.279 4.856 1.00 95.56 97 ILE A N 1
ATOM 732 C CA . ILE A 1 97 ? -4.333 -3.701 5.772 1.00 95.56 97 ILE A CA 1
ATOM 733 C C . ILE A 1 97 ? -4.601 -4.657 6.934 1.00 95.56 97 ILE A C 1
ATOM 735 O O . ILE A 1 97 ? -5.050 -5.787 6.736 1.00 95.56 97 ILE A O 1
ATOM 739 N N . TYR A 1 98 ? -4.362 -4.173 8.155 1.00 93.75 98 TYR A N 1
ATOM 740 C CA . TYR A 1 98 ? -4.657 -4.860 9.414 1.00 93.75 98 TYR A CA 1
ATOM 741 C C . TYR A 1 98 ? -5.740 -4.121 10.218 1.00 93.75 98 TYR A C 1
ATOM 743 O O . TYR A 1 98 ? -5.801 -2.889 10.160 1.00 93.75 98 TYR A O 1
ATOM 751 N N . PRO A 1 99 ? -6.590 -4.838 10.984 1.00 91.69 99 PRO A N 1
ATOM 752 C CA . PRO A 1 99 ? -6.512 -6.267 11.340 1.00 91.69 99 PRO A CA 1
ATOM 753 C C . PRO A 1 99 ? -7.041 -7.244 10.276 1.00 91.69 99 PRO A C 1
ATOM 755 O O . PRO A 1 99 ? -6.969 -8.452 10.480 1.00 91.69 99 PRO A O 1
ATOM 758 N N . ASP A 1 100 ? -7.539 -6.736 9.149 1.00 90.56 100 ASP A N 1
ATOM 759 C CA . ASP A 1 100 ? -8.239 -7.527 8.128 1.00 90.56 100 ASP A CA 1
ATOM 760 C C . ASP A 1 100 ? -7.348 -8.596 7.460 1.00 90.56 100 ASP A C 1
ATOM 762 O O . ASP A 1 100 ? -7.859 -9.563 6.899 1.00 90.56 100 ASP A O 1
ATOM 766 N N . GLY A 1 101 ? -6.020 -8.447 7.530 1.00 92.38 101 GLY A N 1
ATOM 767 C CA . GLY A 1 101 ? -5.062 -9.422 7.006 1.00 92.38 101 GLY A CA 1
ATOM 768 C C . GLY A 1 101 ? -5.022 -9.456 5.478 1.00 92.38 101 GLY A C 1
ATOM 769 O O . GLY A 1 101 ? -4.625 -10.462 4.892 1.00 92.38 101 GLY A O 1
ATOM 770 N N . ILE A 1 102 ? -5.434 -8.372 4.815 1.00 94.19 102 ILE A N 1
ATOM 771 C CA . ILE A 1 102 ? -5.580 -8.307 3.355 1.00 94.19 102 ILE A CA 1
ATOM 772 C C . ILE A 1 102 ? -4.380 -7.606 2.734 1.00 94.19 102 ILE A C 1
ATOM 774 O O . ILE A 1 102 ? -3.955 -6.550 3.201 1.00 94.19 102 ILE A O 1
ATOM 778 N N . TRP A 1 103 ? -3.830 -8.223 1.690 1.00 94.62 103 TRP A N 1
ATOM 779 C CA . TRP A 1 103 ? -2.673 -7.734 0.957 1.00 94.62 103 TRP A CA 1
ATOM 780 C C . TRP A 1 103 ? -3.080 -7.513 -0.499 1.00 94.62 103 TRP A C 1
ATOM 782 O O . TRP A 1 103 ? -3.530 -8.435 -1.191 1.00 94.62 103 TRP A O 1
ATOM 792 N N . TYR A 1 104 ? -2.926 -6.275 -0.948 1.00 93.88 104 TYR A N 1
ATOM 793 C CA . TYR A 1 104 ? -3.308 -5.812 -2.272 1.00 93.88 104 TYR A CA 1
ATOM 794 C C . TYR A 1 104 ? -2.115 -5.736 -3.200 1.00 93.88 104 TYR A C 1
ATOM 796 O O . TYR A 1 104 ? -1.061 -5.234 -2.811 1.00 93.88 104 TYR A O 1
ATOM 804 N N . ARG A 1 105 ? -2.312 -6.205 -4.433 1.00 91.50 105 ARG A N 1
ATOM 805 C CA . ARG A 1 105 ? -1.445 -5.881 -5.559 1.00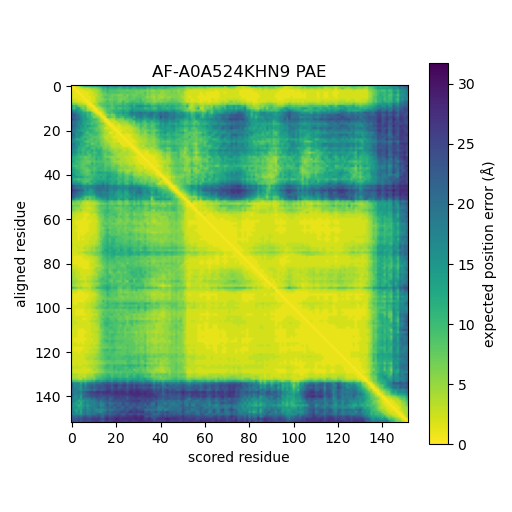 91.50 105 ARG A CA 1
ATOM 806 C C . ARG A 1 105 ? -2.025 -4.649 -6.241 1.00 91.50 105 ARG A C 1
ATOM 808 O O . ARG A 1 105 ? -3.146 -4.693 -6.737 1.00 91.50 105 ARG A O 1
ATOM 815 N N . ILE A 1 106 ? -1.249 -3.578 -6.280 1.00 91.12 106 ILE A N 1
ATOM 816 C CA . ILE A 1 106 ? -1.614 -2.311 -6.907 1.00 91.12 106 ILE A CA 1
ATOM 817 C C . ILE A 1 106 ? -0.898 -2.220 -8.252 1.00 91.12 106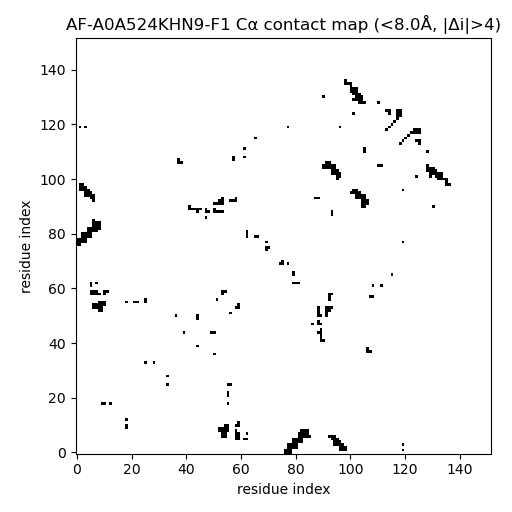 ILE A C 1
ATOM 819 O O . ILE A 1 106 ? 0.336 -2.207 -8.296 1.00 91.12 106 ILE A O 1
ATOM 823 N N . ARG A 1 107 ? -1.667 -2.171 -9.344 1.00 86.75 107 ARG A N 1
ATOM 824 C CA . ARG A 1 107 ? -1.133 -2.131 -10.717 1.00 86.75 107 ARG A CA 1
ATOM 825 C C . ARG A 1 107 ? -1.037 -0.705 -11.245 1.00 86.75 107 ARG A C 1
ATOM 827 O O . ARG A 1 107 ? -0.171 -0.412 -12.059 1.00 86.75 107 ARG A O 1
ATOM 834 N N . GLU A 1 108 ? -1.883 0.182 -10.731 1.00 88.38 108 GLU A N 1
ATOM 835 C CA . GLU A 1 108 ? -1.926 1.605 -11.069 1.00 88.38 108 GLU A CA 1
ATOM 836 C C . GLU A 1 108 ? -2.411 2.460 -9.885 1.00 88.38 108 GLU A C 1
ATOM 838 O O . GLU A 1 108 ? -2.917 1.931 -8.896 1.00 88.38 108 GLU A O 1
ATOM 843 N N . MET A 1 109 ? -2.292 3.788 -9.970 1.00 91.69 109 MET A N 1
ATOM 844 C CA . MET A 1 109 ? -2.762 4.685 -8.901 1.00 91.69 109 MET A CA 1
ATOM 845 C C . MET A 1 109 ? -4.278 4.593 -8.673 1.00 91.69 109 MET A C 1
ATOM 847 O O . MET A 1 109 ? -4.720 4.658 -7.528 1.00 91.69 109 MET A O 1
ATOM 851 N N . ALA A 1 110 ? -5.066 4.338 -9.724 1.00 94.69 110 ALA A N 1
ATOM 852 C CA . ALA A 1 110 ? -6.513 4.148 -9.607 1.00 94.69 110 ALA A CA 1
ATOM 853 C C . ALA A 1 110 ? -6.885 2.926 -8.742 1.00 94.69 110 ALA A C 1
ATOM 855 O O . ALA A 1 110 ? -7.859 2.968 -7.988 1.00 94.69 110 ALA A O 1
ATOM 856 N N . ASP A 1 111 ? -6.084 1.853 -8.782 1.00 95.75 111 ASP A N 1
ATOM 857 C CA . ASP A 1 111 ? -6.248 0.705 -7.883 1.00 95.75 111 ASP A CA 1
ATOM 858 C C . ASP A 1 111 ? -6.048 1.132 -6.414 1.00 95.75 111 ASP A C 1
ATOM 860 O O . ASP A 1 111 ? -6.808 0.719 -5.536 1.00 95.75 111 ASP A O 1
ATOM 864 N N . ALA A 1 112 ? -5.049 1.980 -6.136 1.00 96.56 112 ALA A N 1
ATOM 865 C CA . ALA A 1 112 ? -4.785 2.487 -4.789 1.00 96.56 112 ALA A CA 1
ATOM 866 C C . ALA A 1 112 ? -5.905 3.413 -4.292 1.00 96.56 112 ALA A C 1
ATOM 868 O O . ALA A 1 112 ? -6.383 3.246 -3.172 1.00 96.56 112 ALA A O 1
ATOM 869 N N . GLU A 1 113 ? -6.384 4.341 -5.121 1.00 97.75 113 GLU A N 1
ATOM 870 C CA . GLU A 1 113 ? -7.541 5.186 -4.787 1.00 97.75 113 GLU A CA 1
ATOM 871 C C . GLU A 1 113 ? -8.767 4.334 -4.445 1.00 97.75 113 GLU A C 1
ATOM 873 O O . GLU A 1 113 ? -9.432 4.547 -3.431 1.00 97.75 113 GLU A O 1
ATOM 878 N N . LYS A 1 114 ? -9.023 3.289 -5.237 1.00 97.94 114 LYS A N 1
ATOM 879 C CA . LYS A 1 114 ? -10.126 2.361 -4.992 1.00 97.94 114 LYS A CA 1
ATOM 880 C C . LYS A 1 114 ? -9.988 1.622 -3.660 1.00 97.94 114 LYS A C 1
ATOM 882 O O . LYS A 1 114 ? -10.981 1.479 -2.945 1.00 97.94 114 LYS A O 1
ATOM 887 N N . VAL A 1 115 ? -8.785 1.159 -3.311 1.00 98.06 115 VAL A N 1
ATOM 888 C CA . VAL A 1 115 ? -8.511 0.504 -2.017 1.00 98.06 115 VAL A CA 1
ATOM 889 C C . VAL A 1 115 ? -8.707 1.474 -0.852 1.00 98.06 115 VAL A C 1
ATOM 891 O O . VAL A 1 115 ? -9.295 1.087 0.162 1.00 98.06 115 VAL A O 1
ATOM 894 N N . LEU A 1 116 ? -8.262 2.723 -0.990 1.00 97.88 116 LEU A N 1
ATOM 895 C CA . LEU A 1 116 ? -8.455 3.758 0.022 1.00 97.88 116 LEU A CA 1
ATOM 896 C C . LEU A 1 116 ? -9.945 4.016 0.279 1.00 97.88 116 LEU A C 1
ATOM 898 O O . LEU A 1 116 ? -10.416 3.863 1.405 1.00 97.88 116 LEU A O 1
ATOM 902 N N . GLU A 1 117 ? -10.698 4.346 -0.766 1.00 97.81 117 GLU A N 1
ATOM 903 C CA . GLU A 1 117 ? -12.105 4.729 -0.635 1.00 97.81 117 GLU A CA 1
ATOM 904 C C . GLU A 1 117 ? -12.976 3.549 -0.181 1.00 97.81 117 GLU A C 1
ATOM 906 O O . GLU A 1 117 ? -13.755 3.660 0.768 1.00 97.81 117 GLU A O 1
ATOM 911 N N . GLN A 1 118 ? -12.835 2.379 -0.813 1.00 97.62 118 GLN A N 1
ATOM 912 C CA . GLN A 1 118 ? -13.719 1.248 -0.522 1.00 97.62 118 GLN A CA 1
ATOM 913 C C . GLN A 1 118 ? -13.334 0.509 0.755 1.00 97.62 118 GLN A C 1
ATOM 915 O O . GLN A 1 118 ? -14.217 0.179 1.549 1.00 97.62 118 GLN A O 1
ATOM 920 N N . HIS A 1 119 ? -12.044 0.233 0.966 1.00 96.38 119 HIS A N 1
ATOM 921 C CA . HIS A 1 119 ? -11.612 -0.637 2.058 1.00 96.38 119 HIS A CA 1
ATOM 922 C C . HIS A 1 119 ? -11.099 0.139 3.262 1.00 96.38 119 HIS A C 1
ATOM 924 O O . HIS A 1 119 ? -11.588 -0.082 4.370 1.00 96.38 119 HIS A O 1
ATOM 930 N N . VAL A 1 120 ? -10.139 1.044 3.070 1.00 96.00 120 VAL A N 1
ATOM 931 C CA . VAL A 1 120 ? -9.535 1.776 4.193 1.00 96.00 120 VAL A CA 1
ATOM 932 C C . VAL A 1 120 ? -10.584 2.640 4.895 1.00 96.00 120 VAL A C 1
ATOM 934 O O . VAL A 1 120 ? -10.715 2.539 6.117 1.00 96.00 120 VAL A O 1
ATOM 937 N N . ILE A 1 121 ? -11.344 3.420 4.120 1.00 95.19 121 ILE A N 1
ATOM 938 C CA . ILE A 1 121 ? -12.402 4.318 4.598 1.00 95.19 121 ILE A CA 1
ATOM 939 C C . ILE A 1 121 ? -13.734 3.563 4.699 1.00 95.19 121 ILE A C 1
ATOM 941 O O . ILE A 1 121 ? -14.349 3.519 5.762 1.00 95.19 121 ILE A O 1
ATOM 945 N N . GLY A 1 122 ? -14.171 2.914 3.614 1.00 94.06 122 GLY A N 1
ATOM 946 C CA . GLY A 1 122 ? -15.487 2.267 3.537 1.00 94.06 122 GLY A CA 1
ATOM 947 C C . GLY A 1 122 ? -15.611 0.887 4.201 1.00 94.06 122 GLY A C 1
ATOM 948 O O . GLY A 1 122 ? -16.718 0.351 4.286 1.00 94.06 122 GLY A O 1
ATOM 949 N N . GLY A 1 123 ? -14.509 0.277 4.654 1.00 93.50 123 GLY A N 1
ATOM 950 C CA . GLY A 1 123 ? -14.507 -1.027 5.330 1.00 93.50 123 GLY A CA 1
ATOM 951 C C . GLY A 1 123 ? -14.827 -2.240 4.443 1.00 93.50 123 GLY A C 1
ATOM 952 O O . GLY A 1 123 ? -15.003 -3.339 4.966 1.00 93.50 123 GLY A O 1
ATOM 953 N N . LYS A 1 124 ? -14.906 -2.078 3.115 1.00 95.19 124 LYS A N 1
ATOM 954 C CA . LYS A 1 124 ? -15.239 -3.138 2.149 1.00 95.19 124 LYS A CA 1
ATOM 955 C C . LYS A 1 124 ? -14.020 -3.524 1.299 1.00 95.19 124 LYS A C 1
ATOM 957 O O . LYS A 1 124 ? -13.552 -2.697 0.521 1.00 95.19 124 LYS A O 1
ATOM 962 N N . PRO A 1 125 ? -13.514 -4.767 1.394 1.00 94.88 125 PRO A N 1
ATOM 963 C CA . PRO A 1 125 ? -12.369 -5.201 0.597 1.00 94.88 125 PRO A CA 1
ATOM 964 C C . PRO A 1 125 ? -12.609 -5.194 -0.918 1.00 94.88 125 PRO A C 1
ATOM 966 O O . PRO A 1 125 ? -13.675 -5.602 -1.386 1.00 94.88 125 PRO A O 1
ATOM 969 N N . VAL A 1 126 ? -11.575 -4.827 -1.680 1.00 96.38 126 VAL A N 1
ATOM 970 C CA . VAL A 1 126 ? -11.582 -4.790 -3.153 1.00 96.38 126 VAL A CA 1
ATOM 971 C C . VAL A 1 126 ? -11.095 -6.134 -3.702 1.00 96.38 126 VAL A C 1
ATOM 973 O O . VAL A 1 126 ? -9.907 -6.328 -3.955 1.00 96.38 126 VAL A O 1
ATOM 976 N N . LYS A 1 127 ? -12.004 -7.108 -3.809 1.00 94.25 127 LYS A N 1
ATOM 977 C CA . LYS A 1 127 ? -11.688 -8.540 -4.004 1.00 94.25 127 LYS A CA 1
ATOM 978 C C . LYS A 1 127 ? -10.746 -8.836 -5.173 1.00 94.25 127 LYS A C 1
ATOM 980 O O . LYS A 1 127 ? -9.899 -9.712 -5.063 1.00 94.25 127 LYS A O 1
ATOM 985 N N . GLU A 1 128 ? -10.887 -8.110 -6.270 1.00 93.12 128 GLU A N 1
ATOM 986 C CA . GLU A 1 128 ? -10.118 -8.264 -7.503 1.00 93.12 128 GLU A CA 1
ATOM 987 C C . GLU A 1 128 ? -8.650 -7.822 -7.389 1.00 93.12 128 GLU A C 1
ATOM 989 O O . GLU A 1 128 ? -7.834 -8.220 -8.215 1.00 93.12 128 GLU A O 1
ATOM 994 N N . LEU A 1 129 ? -8.305 -7.025 -6.371 1.00 92.94 129 LEU A N 1
ATOM 995 C CA . LEU A 1 129 ? -6.934 -6.573 -6.108 1.00 92.94 129 LEU A CA 1
ATOM 996 C C . LEU A 1 129 ? -6.236 -7.401 -5.024 1.00 92.94 129 LEU A C 1
ATOM 998 O O . LEU A 1 129 ? -5.039 -7.224 -4.782 1.00 92.94 129 LEU A O 1
ATOM 1002 N N . ILE A 1 130 ? -6.965 -8.290 -4.342 1.00 92.94 130 ILE A N 1
ATOM 1003 C CA . ILE A 1 130 ? -6.409 -9.117 -3.271 1.00 92.94 130 ILE A CA 1
ATOM 1004 C C . ILE A 1 130 ? -5.486 -10.163 -3.894 1.00 92.94 130 ILE A C 1
ATOM 1006 O O . ILE A 1 130 ? -5.942 -11.076 -4.578 1.00 92.94 130 ILE A O 1
ATOM 1010 N N . HIS A 1 131 ? -4.187 -10.064 -3.612 1.00 88.25 131 HIS A N 1
ATOM 1011 C CA . HIS A 1 131 ? -3.225 -11.086 -4.030 1.00 88.25 131 HIS A CA 1
ATOM 1012 C C . HIS A 1 131 ? -2.973 -12.119 -2.926 1.00 88.25 131 HIS A C 1
ATOM 1014 O O . HIS A 1 131 ? -2.559 -13.245 -3.203 1.00 88.25 131 HIS A O 1
ATOM 1020 N N . ARG A 1 132 ? -3.194 -11.740 -1.660 1.00 88.12 132 ARG A N 1
ATOM 1021 C CA . ARG A 1 132 ? -2.994 -12.617 -0.507 1.00 88.12 132 ARG A CA 1
ATOM 1022 C C . ARG A 1 132 ? -3.889 -12.212 0.658 1.00 88.12 132 ARG A C 1
ATOM 1024 O O . ARG A 1 132 ? -4.043 -11.036 0.972 1.00 88.12 132 ARG A O 1
ATOM 1031 N N . THR A 1 133 ? -4.414 -13.217 1.347 1.00 86.19 133 THR A N 1
ATOM 1032 C CA . THR A 1 133 ? -5.035 -13.075 2.666 1.00 86.19 133 THR A CA 1
ATOM 1033 C C . THR A 1 133 ? -4.179 -13.814 3.684 1.00 86.19 133 THR A C 1
ATOM 1035 O O . THR A 1 133 ? -3.890 -15.000 3.514 1.00 86.19 133 THR A O 1
ATOM 1038 N N . VAL A 1 134 ? -3.748 -13.122 4.729 1.00 78.75 134 VAL A N 1
ATOM 1039 C CA . VAL A 1 134 ? -3.070 -13.718 5.882 1.00 78.75 134 VAL A CA 1
ATOM 1040 C C . VAL A 1 134 ? -4.127 -13.983 6.935 1.00 78.75 134 VAL A C 1
ATOM 1042 O O . VAL A 1 134 ? -4.958 -13.110 7.160 1.00 78.75 134 VAL A O 1
ATOM 1045 N N . ASN A 1 135 ? -4.106 -15.201 7.498 1.00 61.19 135 ASN A N 1
ATOM 1046 C CA . ASN A 1 135 ? -5.122 -15.759 8.394 1.00 61.19 135 ASN A CA 1
ATOM 1047 C C . ASN A 1 135 ? -5.904 -14.673 9.149 1.00 61.19 135 ASN A C 1
ATOM 1049 O O . ASN A 1 135 ? -5.276 -13.930 9.913 1.00 61.19 135 ASN A O 1
ATOM 1053 N N . PRO A 1 136 ? -7.243 -14.599 8.998 1.00 53.16 136 PRO A N 1
ATOM 1054 C CA . PRO A 1 136 ? -8.035 -13.795 9.915 1.00 53.16 136 PRO A CA 1
ATOM 1055 C C . PRO A 1 136 ? -7.676 -14.249 11.335 1.00 53.16 136 PRO A C 1
ATOM 1057 O O . PRO A 1 136 ? -7.425 -15.444 11.527 1.00 53.16 136 PRO A O 1
ATOM 1060 N N . PRO A 1 137 ? -7.596 -13.349 12.326 1.00 52.12 137 PRO A N 1
ATOM 1061 C CA . PRO A 1 137 ? -7.285 -13.737 13.692 1.00 52.12 137 PRO A CA 1
ATOM 1062 C C . PRO A 1 137 ? -8.429 -14.605 14.234 1.00 52.12 137 PRO A C 1
ATOM 1064 O O . PRO A 1 137 ? -9.352 -14.132 14.888 1.00 52.12 137 PRO A O 1
ATOM 1067 N N . THR A 1 138 ? -8.405 -15.903 13.943 1.00 51.81 138 THR A N 1
ATOM 1068 C CA . THR A 1 138 ? -9.268 -16.892 14.572 1.00 51.81 138 THR A CA 1
ATOM 1069 C C . THR A 1 138 ? -8.659 -17.174 15.938 1.00 51.81 138 THR A C 1
ATOM 1071 O O . THR A 1 138 ? -7.753 -17.993 16.071 1.00 51.81 138 THR A O 1
ATOM 1074 N N . GLY A 1 139 ? -9.094 -16.416 16.945 1.00 55.12 139 GLY A N 1
ATOM 1075 C CA . GLY A 1 139 ? -8.611 -16.512 18.324 1.00 55.12 139 GLY A CA 1
ATOM 1076 C C . GLY A 1 139 ? -8.513 -15.146 19.005 1.00 55.12 139 GLY A C 1
ATOM 1077 O O . GLY A 1 139 ? -8.552 -14.111 18.349 1.00 55.12 139 GLY A O 1
ATOM 1078 N N . LYS A 1 140 ? -8.354 -15.121 20.335 1.00 50.56 140 LYS A N 1
ATOM 1079 C CA . LYS A 1 140 ? -8.233 -13.884 21.142 1.00 50.56 140 LYS A CA 1
ATOM 1080 C C . LYS A 1 140 ? -6.888 -13.142 20.958 1.00 50.56 140 LYS A C 1
ATOM 1082 O O . LYS A 1 140 ? -6.502 -12.359 21.820 1.00 50.56 140 LYS A O 1
ATOM 1087 N N . GLY A 1 141 ? -6.166 -13.399 19.864 1.00 52.84 141 GLY A N 1
ATOM 1088 C CA . GLY A 1 141 ? -4.747 -13.065 19.727 1.00 52.84 141 GLY A CA 1
ATOM 1089 C C . GLY A 1 141 ? -3.856 -13.942 20.617 1.00 52.84 141 GLY A C 1
ATOM 1090 O O . GLY A 1 141 ? -4.336 -14.727 21.436 1.00 52.84 141 GLY A O 1
ATOM 1091 N N . VAL A 1 142 ? -2.541 -13.831 20.438 1.00 60.09 142 VAL A N 1
ATOM 1092 C CA . VAL A 1 142 ? -1.561 -14.390 21.382 1.00 60.09 142 VAL A CA 1
ATOM 1093 C C . VAL A 1 142 ? -1.428 -13.393 22.532 1.00 60.09 142 VAL A C 1
ATOM 1095 O O . VAL A 1 142 ? -1.368 -12.189 22.278 1.00 60.09 142 VAL A O 1
ATOM 1098 N N . GLN A 1 143 ? -1.401 -13.862 23.786 1.00 64.44 143 GLN A N 1
ATOM 1099 C CA . GLN A 1 143 ? -1.110 -12.953 24.896 1.00 64.44 143 GLN A CA 1
ATOM 1100 C C . GLN A 1 143 ? 0.265 -12.311 24.678 1.00 64.44 143 GLN A C 1
ATOM 1102 O O . GLN A 1 143 ? 1.210 -13.027 24.331 1.00 64.44 143 GLN A O 1
ATOM 1107 N N . PRO A 1 144 ? 0.395 -10.984 24.854 1.00 70.38 144 PRO A N 1
ATOM 1108 C CA . PRO A 1 144 ? 1.689 -10.338 24.741 1.00 70.38 144 PRO A CA 1
ATOM 1109 C C . PRO A 1 144 ? 2.673 -10.989 25.723 1.00 70.38 144 PRO A C 1
ATOM 1111 O O . PRO A 1 144 ? 2.265 -11.410 26.811 1.00 70.38 144 PRO A O 1
ATOM 1114 N N . PRO A 1 145 ? 3.964 -11.092 25.362 1.00 83.00 145 PRO A N 1
ATOM 1115 C CA . PRO A 1 145 ? 4.964 -11.545 26.312 1.00 83.00 145 PRO A CA 1
ATOM 1116 C C . PRO A 1 145 ? 4.950 -10.626 27.547 1.00 83.00 145 PRO A C 1
ATOM 1118 O O . PRO A 1 145 ? 4.623 -9.439 27.422 1.00 83.00 145 PRO A O 1
ATOM 1121 N N . PRO A 1 146 ? 5.297 -11.146 28.738 1.00 88.31 146 PRO A N 1
ATOM 1122 C CA . PRO A 1 146 ? 5.412 -10.318 29.931 1.00 88.31 146 PRO A CA 1
ATOM 1123 C C . PRO A 1 146 ? 6.369 -9.150 29.674 1.00 88.31 146 PRO A C 1
ATOM 1125 O O . PRO A 1 146 ? 7.317 -9.267 28.889 1.00 88.31 146 PRO A O 1
ATOM 1128 N N . ALA A 1 147 ? 6.113 -8.017 30.333 1.00 85.88 147 ALA A N 1
ATOM 1129 C CA . ALA A 1 147 ? 6.973 -6.847 30.228 1.00 85.88 147 ALA A CA 1
ATOM 1130 C C . ALA A 1 147 ? 8.428 -7.237 30.517 1.00 85.88 147 ALA A C 1
ATOM 1132 O O . ALA A 1 147 ? 8.708 -8.009 31.438 1.00 85.88 147 ALA A O 1
ATOM 1133 N N . ARG A 1 148 ? 9.359 -6.702 29.721 1.00 84.25 148 ARG A N 1
ATOM 1134 C CA . ARG A 1 148 ? 10.785 -6.890 29.987 1.00 84.25 148 ARG A CA 1
ATOM 1135 C C . ARG A 1 148 ? 11.074 -6.326 31.389 1.00 84.25 148 ARG A C 1
ATOM 1137 O O . ARG A 1 148 ? 10.639 -5.206 31.659 1.00 84.25 148 ARG A O 1
ATOM 1144 N N . PRO A 1 149 ? 11.763 -7.065 32.276 1.00 83.38 149 PRO A N 1
ATOM 1145 C CA . PRO A 1 149 ? 12.118 -6.537 33.586 1.00 83.38 149 PRO A CA 1
ATOM 1146 C C . PRO A 1 149 ? 12.958 -5.271 33.411 1.00 83.38 149 PRO A C 1
ATOM 1148 O O . PRO A 1 149 ? 13.791 -5.198 32.503 1.00 83.38 149 PRO A O 1
ATOM 1151 N N . ALA A 1 150 ? 12.723 -4.274 34.262 1.00 78.44 150 ALA A N 1
ATOM 1152 C CA . ALA A 1 150 ? 13.559 -3.085 34.298 1.00 78.44 150 ALA A CA 1
ATOM 1153 C C . ALA A 1 150 ? 14.991 -3.514 34.644 1.00 78.44 150 ALA A C 1
ATOM 1155 O O . ALA A 1 150 ? 15.233 -4.106 35.695 1.00 78.44 150 ALA A O 1
ATOM 1156 N N . THR A 1 151 ? 15.932 -3.272 33.737 1.00 77.12 151 THR A N 1
ATOM 1157 C CA . THR A 1 151 ? 17.358 -3.350 34.051 1.00 77.12 151 THR A CA 1
ATOM 1158 C C . THR A 1 151 ? 17.710 -2.109 34.868 1.00 77.12 151 THR A C 1
ATOM 1160 O O . THR A 1 151 ? 17.512 -1.003 34.364 1.00 77.12 151 THR A O 1
ATOM 1163 N N . ASN A 1 152 ? 18.166 -2.301 36.110 1.00 62.53 152 ASN A N 1
ATOM 1164 C CA . ASN A 1 152 ? 18.823 -1.253 36.902 1.00 62.53 152 ASN A CA 1
ATOM 1165 C C . ASN A 1 152 ? 20.131 -0.807 36.244 1.00 62.53 152 ASN A C 1
ATOM 1167 O O . ASN A 1 152 ? 20.802 -1.679 35.644 1.00 62.53 152 ASN A O 1
#

Foldseek 3Di:
DKEKEWAQALAPDPPVVVNVVLLVVLVPDDPVRNLCLLPPALVVVVVLPPHRGQNSRCRVVLQVVLVVVCVVVVNDVYHYYYDHDPSSRSLPRWMAMPPQQFIFRDSDVVSSVCCSVCPVVVVHDPVVGTPDGDDNPPDPDDPDDPDDDDDD

pLDDT: mean 81.04, std 15.19, range [45.12, 98.06]

Solvent-accessible surface area (backbone atoms only — not comparable to full-atom values): 8701 Å² total; per-residue (Å²): 118,39,41,38,38,25,27,21,32,68,39,91,52,90,59,56,69,60,44,53,56,51,44,48,52,54,68,71,41,52,71,66,56,50,50,49,65,46,69,49,57,44,76,82,19,64,77,73,70,78,43,68,44,20,21,60,68,49,16,43,61,53,47,52,51,52,53,51,53,33,57,77,68,69,51,76,57,57,46,78,40,79,34,65,81,79,86,51,50,41,44,38,25,43,39,36,37,37,78,72,28,40,29,32,40,36,66,48,71,68,52,49,53,50,40,43,55,37,26,74,71,60,70,41,79,59,71,92,37,54,75,44,75,48,78,62,77,86,62,94,67,79,81,76,77,78,78,78,76,84,80,129

Mean predicted aligned error: 9.08 Å

Radius of gyration: 17.26 Å; Cα contacts (8 Å, |Δi|>4): 213; chains: 1; bounding box: 38×33×60 Å

Secondary structure (DSSP, 8-state):
-EEEEEE-TTSS-S-HHHHHHHHHHHHTS-HHHHHHHHHS-GGGGTTSSSSPPGGGTTHHHHHHHHHHHHHHTT--SEEEEEE---S-GGG-SEEEEETTTEEEEPSSHHHHHHHIIIIIIT----GGGEEEE-----SS-PPPPPPPPPP-

Sequence (152 aa):
MRHVFVCTTEYGDHWSKTIAKKAAQVAAMSEEDRAKFMSAPAQEHADGHRGLHCGQTMGGGIYEMYQQRLQEAGISDVVVSPNACIAQHAYGCVVMIYPDGIWYRIREMADAEKVLEQHVIGGKPVKELIHRTVNPPTGKGVQPPPARPATN

Nearest PDB structures (foldseek):
  1f37-assembly1_B  TM=8.218E-01  e=8.699E-08  Aquifex aeolicus
  1m2a-assembly1_A  TM=8.550E-01  e=4.217E-07  Aquifex aeolicus
  1m2d-assembly1_B  TM=8.475E-01  e=3.959E-07  Aquifex aeolicus
  1m2b-assembly1_B  TM=8.599E-01  e=7.444E-07  Aquifex aeolicus
  5abr-assembly1_B  TM=8.295E-01  e=8.996E-07  Azotobacter vinelandii